Prote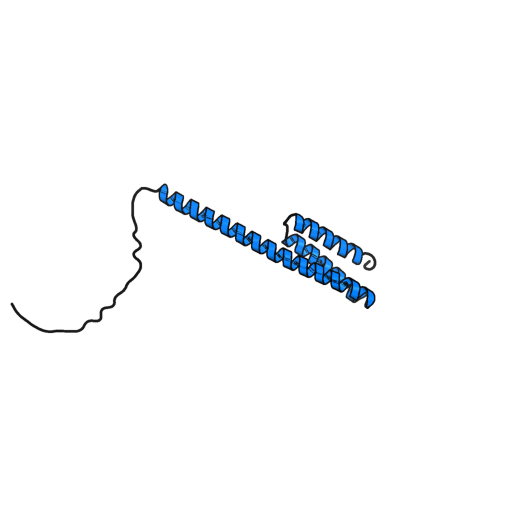in AF-A0A820JK17-F1 (afdb_monomer_lite)

Sequence (127 aa):
MEFEHSSLPYAHQQIRLGDIQASAHKWLIAIDYYTHAIKCFQEIQNTLQNVNLISILKPQIVQCEKAIHLCRLKDRSEQVIKAERLSKLTRAHSTSNIKSSTKTNRILTRHNTIQIENNPTSTGMDS

pLDDT: mean 76.45, std 23.05, range [32.41, 98.19]

Radius of gyration: 32.83 Å; chains: 1; bounding box: 47×47×111 Å

Secondary structure (DSSP, 8-state):
---SSSHHHHHHHHHHHHHHHHHTT-HHHHHHHHHHHHHHHHHHHHHH--HHHHHHHHHHHHHHHHHHHHHHHHHHHHHHHHHHHHHHHHHHHHHHHHHH--S------------------------

Structure (mmCIF, N/CA/C/O backbone):
data_AF-A0A820JK17-F1
#
_entry.id   AF-A0A820JK17-F1
#
loop_
_atom_site.group_PDB
_atom_site.id
_atom_site.type_symbol
_atom_site.label_atom_id
_atom_site.label_alt_id
_atom_site.label_comp_id
_atom_site.label_asym_id
_atom_site.label_entity_id
_atom_site.label_seq_id
_atom_site.pdbx_PDB_ins_code
_atom_site.Cartn_x
_atom_site.Cartn_y
_atom_site.Cartn_z
_atom_site.occupancy
_atom_site.B_iso_or_equiv
_atom_site.auth_seq_id
_atom_site.auth_comp_id
_atom_site.auth_asym_id
_atom_site.auth_atom_id
_atom_site.pdbx_PDB_model_num
ATOM 1 N N . MET A 1 1 ? 1.697 -9.596 27.844 1.00 37.69 1 MET A N 1
ATOM 2 C CA . MET A 1 1 ? 1.342 -9.390 26.426 1.00 37.69 1 MET A CA 1
ATOM 3 C C . MET A 1 1 ? 0.775 -7.982 26.359 1.00 37.69 1 MET A C 1
ATOM 5 O O . MET A 1 1 ? -0.372 -7.787 26.721 1.00 37.69 1 MET A O 1
ATOM 9 N N . GLU A 1 2 ? 1.630 -6.992 26.097 1.00 39.72 2 GLU A N 1
ATOM 10 C CA . GLU A 1 2 ? 1.287 -5.565 26.193 1.00 39.72 2 GLU A CA 1
ATOM 11 C C . GLU A 1 2 ? 0.866 -5.045 24.815 1.00 39.72 2 GLU A C 1
ATOM 13 O O . GLU A 1 2 ? 1.666 -4.529 24.042 1.00 39.72 2 GLU A O 1
ATOM 18 N N . PHE A 1 3 ? -0.401 -5.235 24.484 1.00 53.00 3 PHE A N 1
ATOM 19 C CA . PHE A 1 3 ? -1.087 -4.431 23.481 1.00 53.00 3 PHE A CA 1
ATOM 20 C C . PHE A 1 3 ? -2.004 -3.519 24.280 1.00 53.00 3 PHE A C 1
ATOM 22 O O . PHE A 1 3 ? -2.770 -4.069 25.056 1.00 53.00 3 PHE A O 1
ATOM 29 N N . GLU A 1 4 ? -1.915 -2.188 24.138 1.00 50.66 4 GLU A N 1
ATOM 30 C CA . GLU A 1 4 ? -3.134 -1.349 24.084 1.00 50.66 4 GLU A CA 1
ATOM 31 C C . GLU A 1 4 ? -2.946 0.169 23.941 1.00 50.66 4 GLU A C 1
ATOM 33 O O . GLU A 1 4 ? -3.926 0.844 23.645 1.00 50.66 4 GLU A O 1
ATOM 38 N N . HIS A 1 5 ? -1.752 0.765 24.044 1.00 47.44 5 HIS A N 1
ATOM 39 C CA . HIS A 1 5 ? -1.624 2.239 23.917 1.00 47.44 5 HIS A CA 1
ATOM 40 C C . HIS A 1 5 ? -0.719 2.737 22.770 1.00 47.44 5 HIS A C 1
ATOM 42 O O . HIS A 1 5 ? -0.527 3.942 22.620 1.00 47.44 5 HIS A O 1
ATOM 48 N N . SER A 1 6 ? -0.212 1.848 21.902 1.00 59.62 6 SER A N 1
ATOM 49 C CA . SER A 1 6 ? 0.742 2.196 20.826 1.00 59.62 6 SER A CA 1
ATOM 50 C C . SER A 1 6 ? 0.214 2.045 19.388 1.00 59.62 6 SER A C 1
ATOM 52 O O . SER A 1 6 ? 0.891 2.458 18.445 1.00 59.62 6 SER A O 1
ATOM 54 N N . SER A 1 7 ? -0.992 1.507 19.189 1.00 77.06 7 SER A N 1
ATOM 55 C CA . SER A 1 7 ? -1.463 1.038 17.874 1.00 77.06 7 SER A CA 1
ATOM 56 C C . SER A 1 7 ? -1.772 2.167 16.882 1.00 77.06 7 SER A C 1
ATOM 58 O O . SER A 1 7 ? -1.469 2.049 15.695 1.00 77.06 7 SER A O 1
ATOM 60 N N . LEU A 1 8 ? -2.348 3.284 17.349 1.00 84.25 8 LEU A N 1
ATOM 61 C CA . LEU A 1 8 ? -2.704 4.415 16.480 1.00 84.25 8 LEU A CA 1
ATOM 62 C C . LEU A 1 8 ? -1.469 5.221 16.026 1.00 84.25 8 LEU A C 1
ATOM 64 O O . LEU A 1 8 ? -1.314 5.418 14.818 1.00 84.25 8 LEU A O 1
ATOM 68 N N . PRO A 1 9 ? -0.547 5.632 16.926 1.00 90.19 9 PRO A N 1
ATOM 69 C CA . PRO A 1 9 ? 0.706 6.266 16.510 1.00 90.19 9 PRO A CA 1
ATOM 70 C C . PRO A 1 9 ? 1.541 5.374 15.587 1.00 90.19 9 PRO A C 1
ATOM 72 O O . PRO A 1 9 ? 2.152 5.868 14.636 1.00 90.19 9 PRO A O 1
ATOM 75 N N . TYR A 1 10 ? 1.536 4.060 15.836 1.00 90.81 10 TYR A N 1
ATOM 76 C CA . TYR A 1 10 ? 2.207 3.088 14.982 1.00 90.81 10 TYR A CA 1
ATOM 77 C C . TYR A 1 10 ? 1.588 3.031 13.579 1.00 90.81 10 TYR A C 1
ATOM 79 O O . TYR A 1 10 ? 2.322 3.107 12.596 1.00 90.81 10 TYR A O 1
ATOM 87 N N . ALA A 1 11 ? 0.256 2.999 13.454 1.00 91.94 11 ALA A N 1
ATOM 88 C CA . ALA A 1 11 ? -0.418 3.032 12.153 1.00 91.94 11 ALA A CA 1
ATOM 89 C C . ALA A 1 11 ? -0.038 4.283 11.338 1.00 91.94 11 ALA A C 1
ATOM 91 O O . ALA A 1 11 ? 0.298 4.187 10.157 1.00 91.94 11 ALA A O 1
ATOM 92 N N . HIS A 1 12 ? 0.008 5.460 11.974 1.00 93.12 12 HIS A N 1
ATOM 93 C CA . HIS A 1 12 ? 0.470 6.692 11.319 1.00 93.12 12 HIS A CA 1
ATOM 94 C C . HIS A 1 12 ? 1.948 6.653 10.937 1.00 93.12 12 HIS A C 1
ATOM 96 O O . HIS A 1 12 ? 2.333 7.203 9.905 1.00 93.12 12 HIS A O 1
ATOM 102 N N . GLN A 1 13 ? 2.790 5.998 11.736 1.00 95.12 13 GLN A N 1
ATOM 103 C CA . GLN A 1 13 ? 4.184 5.771 11.369 1.00 95.12 13 GLN A CA 1
ATOM 104 C C . GLN A 1 13 ? 4.301 4.885 10.124 1.00 95.12 13 GLN A C 1
ATOM 106 O O . GLN A 1 13 ? 5.105 5.203 9.249 1.00 95.12 13 GLN A O 1
ATOM 111 N N . GLN A 1 14 ? 3.492 3.827 10.010 1.00 95.81 14 GLN A N 1
ATOM 112 C CA . GLN A 1 14 ? 3.466 2.977 8.817 1.00 95.81 14 GLN A CA 1
ATOM 113 C C . GLN A 1 14 ? 3.086 3.784 7.567 1.00 95.81 14 GLN A C 1
ATOM 115 O O . GLN A 1 14 ? 3.762 3.661 6.552 1.00 95.81 14 GLN A O 1
ATOM 120 N N . ILE A 1 15 ? 2.092 4.678 7.652 1.00 96.88 15 ILE A N 1
ATOM 121 C CA . ILE A 1 15 ? 1.728 5.571 6.534 1.00 96.88 15 ILE A CA 1
ATOM 122 C C . ILE A 1 15 ? 2.927 6.418 6.097 1.00 96.88 15 ILE A C 1
ATOM 124 O O . ILE A 1 15 ? 3.279 6.411 4.921 1.00 96.88 15 ILE A O 1
ATOM 128 N N . ARG A 1 16 ? 3.611 7.078 7.044 1.00 97.50 16 ARG A N 1
ATOM 129 C CA . ARG A 1 16 ? 4.794 7.901 6.733 1.00 97.50 16 ARG A CA 1
ATOM 130 C C . ARG A 1 16 ? 5.903 7.095 6.058 1.00 97.50 16 ARG A C 1
ATOM 132 O O . ARG A 1 16 ? 6.541 7.585 5.131 1.00 97.50 16 ARG A O 1
ATOM 139 N N . LEU A 1 17 ? 6.149 5.867 6.516 1.00 97.25 17 LEU A N 1
ATOM 140 C CA . LEU A 1 17 ? 7.128 4.983 5.883 1.00 97.25 17 LEU A CA 1
ATOM 141 C C . LEU A 1 17 ? 6.689 4.590 4.468 1.00 97.25 17 LEU A C 1
ATOM 143 O O . LEU A 1 17 ? 7.517 4.618 3.558 1.00 97.25 17 LEU A O 1
ATOM 147 N N . GLY A 1 18 ? 5.401 4.303 4.267 1.00 97.44 18 GLY A N 1
ATOM 148 C CA . GLY A 1 18 ? 4.814 4.063 2.950 1.00 97.44 18 GLY A CA 1
ATOM 149 C C . GLY A 1 18 ? 5.055 5.225 1.989 1.00 97.44 18 GLY A C 1
ATOM 150 O O . GLY A 1 18 ? 5.571 5.009 0.892 1.00 97.44 18 GLY A O 1
ATOM 151 N N . ASP A 1 19 ? 4.803 6.457 2.435 1.00 97.94 19 ASP A N 1
ATOM 152 C CA . ASP A 1 19 ? 5.014 7.672 1.637 1.00 97.94 19 ASP A CA 1
ATOM 153 C C . ASP A 1 19 ? 6.489 7.854 1.242 1.00 97.94 19 ASP A C 1
ATOM 155 O O . ASP A 1 19 ? 6.803 8.161 0.088 1.00 97.94 19 ASP A O 1
ATOM 159 N N . ILE A 1 20 ? 7.416 7.594 2.172 1.00 98.19 20 ILE A N 1
ATOM 160 C CA . ILE A 1 20 ? 8.861 7.638 1.905 1.00 98.19 20 ILE A CA 1
ATOM 161 C C . ILE A 1 20 ? 9.240 6.604 0.837 1.00 98.19 20 ILE A C 1
ATOM 163 O O . ILE A 1 20 ? 9.927 6.941 -0.129 1.00 98.19 20 ILE A O 1
ATOM 167 N N . GLN A 1 21 ? 8.780 5.356 0.954 1.00 97.75 21 GLN A N 1
ATOM 168 C CA . GLN A 1 21 ? 9.091 4.325 -0.043 1.00 97.75 21 GLN A CA 1
ATOM 169 C C . GLN A 1 21 ? 8.456 4.621 -1.406 1.00 97.75 21 GLN A C 1
ATOM 171 O O . GLN A 1 21 ? 9.096 4.406 -2.437 1.00 97.75 21 GLN A O 1
ATOM 176 N N . ALA A 1 22 ? 7.238 5.166 -1.424 1.00 96.12 22 ALA A N 1
ATOM 177 C CA . ALA A 1 22 ? 6.572 5.596 -2.646 1.00 96.12 22 ALA A CA 1
ATOM 178 C C . ALA A 1 22 ? 7.363 6.718 -3.339 1.00 96.12 22 ALA A C 1
ATOM 180 O O . ALA A 1 22 ? 7.588 6.659 -4.546 1.00 96.12 22 ALA A O 1
ATOM 181 N N . SER A 1 23 ? 7.877 7.698 -2.589 1.00 96.88 23 SER A N 1
ATOM 182 C CA . SER A 1 23 ? 8.744 8.747 -3.150 1.00 96.88 23 SER A CA 1
ATOM 183 C C . SER A 1 23 ? 10.047 8.181 -3.739 1.00 96.88 23 SER A C 1
ATOM 185 O O . SER A 1 23 ? 10.533 8.642 -4.773 1.00 96.88 23 SER A O 1
ATOM 187 N N . ALA A 1 24 ? 10.559 7.096 -3.152 1.00 96.69 24 ALA A N 1
ATOM 188 C CA . ALA A 1 24 ? 11.713 6.351 -3.642 1.00 96.69 24 ALA A CA 1
ATOM 189 C C . ALA A 1 24 ? 11.388 5.365 -4.786 1.00 96.69 24 ALA A C 1
ATOM 191 O O . ALA A 1 24 ? 12.253 4.569 -5.150 1.00 96.69 24 ALA A O 1
ATOM 192 N N . HIS A 1 25 ? 10.171 5.393 -5.347 1.00 95.12 25 HIS A N 1
ATOM 193 C CA . HIS A 1 25 ? 9.699 4.494 -6.415 1.00 95.12 25 HIS A CA 1
ATOM 194 C C . HIS A 1 25 ? 9.726 3.000 -6.035 1.00 95.12 25 HIS A C 1
ATOM 196 O O . HIS A 1 25 ? 9.720 2.111 -6.885 1.00 95.12 25 HIS A O 1
ATOM 202 N N . LYS A 1 26 ? 9.734 2.697 -4.734 1.00 96.25 26 LYS A N 1
ATOM 203 C CA . LYS A 1 26 ? 9.698 1.334 -4.193 1.00 96.25 26 LYS A CA 1
ATOM 204 C C . LYS A 1 26 ? 8.249 0.930 -3.930 1.00 96.25 26 LYS A C 1
ATOM 206 O O . LYS A 1 26 ? 7.834 0.754 -2.786 1.00 96.25 26 LYS A O 1
ATOM 211 N N . TRP A 1 27 ? 7.470 0.803 -5.005 1.00 96.62 27 TRP A N 1
ATOM 212 C CA . TRP A 1 27 ? 6.009 0.661 -4.953 1.00 96.62 27 TRP A CA 1
ATOM 213 C C . TRP A 1 27 ? 5.527 -0.540 -4.138 1.00 96.62 27 TRP A C 1
ATOM 215 O O . TRP A 1 27 ? 4.601 -0.397 -3.346 1.00 96.62 27 TRP A O 1
ATOM 225 N N . LEU A 1 28 ? 6.160 -1.707 -4.294 1.00 95.62 28 LEU A N 1
ATOM 226 C CA . LEU A 1 28 ? 5.780 -2.915 -3.551 1.00 95.62 28 LEU A CA 1
ATOM 227 C C . LEU A 1 28 ? 6.007 -2.752 -2.043 1.00 95.62 28 LEU A C 1
ATOM 229 O O . LEU A 1 28 ? 5.126 -3.069 -1.254 1.00 95.62 28 LEU A O 1
ATOM 233 N N . ILE A 1 29 ? 7.134 -2.157 -1.651 1.00 97.12 29 ILE A N 1
ATOM 234 C CA . ILE A 1 29 ? 7.447 -1.905 -0.239 1.00 97.12 29 ILE A CA 1
ATOM 235 C C . ILE A 1 29 ? 6.468 -0.873 0.345 1.00 97.12 29 ILE A C 1
ATOM 237 O O . ILE A 1 29 ? 5.991 -1.028 1.465 1.00 97.12 29 ILE A O 1
ATOM 241 N N . ALA A 1 30 ? 6.121 0.168 -0.420 1.00 97.25 30 ALA A N 1
ATOM 242 C CA . ALA A 1 30 ? 5.110 1.139 -0.004 1.00 97.25 30 ALA A CA 1
ATOM 243 C C . ALA A 1 30 ? 3.738 0.479 0.240 1.00 97.25 30 ALA A C 1
ATOM 245 O O . ALA A 1 30 ? 3.069 0.794 1.224 1.00 97.25 30 ALA A O 1
ATOM 246 N N . ILE A 1 31 ? 3.339 -0.475 -0.612 1.00 97.81 31 ILE A N 1
ATOM 247 C CA . ILE A 1 31 ? 2.092 -1.240 -0.449 1.00 97.81 31 ILE A CA 1
ATOM 248 C C . ILE A 1 31 ? 2.088 -2.027 0.864 1.00 97.81 31 ILE A C 1
ATOM 250 O O . ILE A 1 31 ? 1.061 -2.030 1.548 1.00 97.81 31 ILE A O 1
ATOM 254 N N . ASP A 1 32 ? 3.202 -2.658 1.239 1.00 97.69 32 ASP A N 1
ATOM 255 C CA . ASP A 1 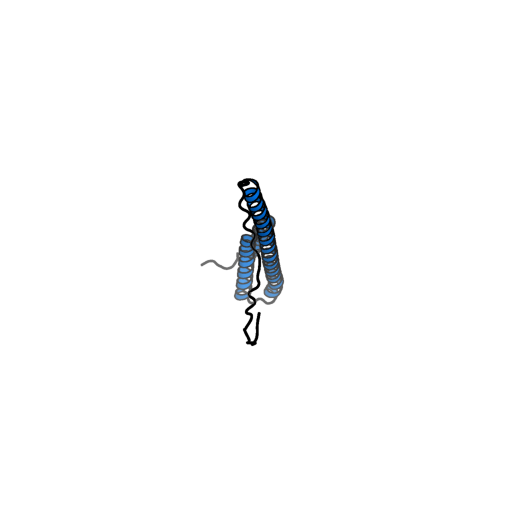32 ? 3.299 -3.410 2.496 1.00 97.69 32 ASP A CA 1
ATOM 256 C C . ASP A 1 32 ? 3.066 -2.497 3.707 1.00 97.69 32 ASP A C 1
ATOM 258 O O . ASP A 1 32 ? 2.261 -2.815 4.587 1.00 97.69 32 ASP A O 1
ATOM 262 N N . TYR A 1 33 ? 3.683 -1.312 3.703 1.00 97.94 33 TYR A N 1
ATOM 263 C CA . TYR A 1 33 ? 3.495 -0.303 4.747 1.00 97.94 33 TYR A CA 1
ATOM 264 C C . TYR A 1 33 ? 2.039 0.174 4.858 1.00 97.94 33 TYR A C 1
ATOM 266 O O . TYR A 1 33 ? 1.471 0.178 5.953 1.00 97.94 33 TYR A O 1
ATOM 274 N N . TYR A 1 34 ? 1.390 0.519 3.743 1.00 97.62 34 TYR A N 1
ATOM 275 C CA . TYR A 1 34 ? -0.023 0.920 3.767 1.00 97.62 34 TYR A CA 1
ATOM 276 C C . TYR A 1 34 ? -0.949 -0.229 4.190 1.00 97.62 34 TYR A C 1
ATOM 278 O O . TYR A 1 34 ? -1.935 -0.005 4.891 1.00 97.62 34 TYR A O 1
ATOM 286 N N . THR A 1 35 ? -0.623 -1.468 3.817 1.00 97.19 35 THR A N 1
ATOM 287 C CA . THR A 1 35 ? -1.386 -2.656 4.225 1.00 97.19 35 THR A CA 1
ATOM 288 C C . THR A 1 35 ? -1.286 -2.879 5.734 1.00 97.19 35 THR A C 1
ATOM 290 O O . THR A 1 35 ? -2.293 -3.183 6.376 1.00 97.19 35 THR A O 1
ATOM 293 N N . HIS A 1 36 ? -0.105 -2.686 6.328 1.00 95.38 36 HIS A N 1
ATOM 294 C CA . HIS A 1 36 ? 0.054 -2.723 7.783 1.00 95.38 36 HIS A CA 1
ATOM 295 C C . HIS A 1 36 ? -0.728 -1.612 8.485 1.00 95.38 36 HIS A C 1
ATOM 297 O O . HIS A 1 36 ? -1.411 -1.899 9.465 1.00 95.38 36 HIS A O 1
ATOM 303 N N . ALA A 1 37 ? -0.712 -0.382 7.963 1.00 95.25 37 ALA A N 1
ATOM 304 C CA . ALA A 1 37 ? -1.514 0.706 8.525 1.00 95.25 37 ALA A CA 1
ATOM 305 C C . ALA A 1 37 ? -3.016 0.359 8.563 1.00 95.25 37 ALA A C 1
ATOM 307 O O . ALA A 1 37 ? -3.665 0.554 9.591 1.00 95.25 37 ALA A O 1
ATOM 308 N N . ILE A 1 38 ? -3.555 -0.220 7.479 1.00 95.19 38 ILE A N 1
ATOM 309 C CA . ILE A 1 38 ? -4.957 -0.668 7.413 1.00 95.19 38 ILE A CA 1
ATOM 310 C C . ILE A 1 38 ? -5.254 -1.723 8.482 1.00 95.19 38 ILE A C 1
ATOM 312 O O . ILE A 1 38 ? -6.252 -1.587 9.188 1.00 95.19 38 ILE A O 1
ATOM 316 N N . LYS A 1 39 ? -4.394 -2.740 8.636 1.00 93.38 39 LYS A N 1
ATOM 317 C CA . LYS A 1 39 ? -4.571 -3.783 9.663 1.00 93.38 39 LYS A CA 1
ATOM 318 C C . LYS A 1 39 ? -4.628 -3.181 11.064 1.00 93.38 39 LYS A C 1
ATOM 320 O O . LYS A 1 39 ? -5.550 -3.485 11.811 1.00 93.38 39 LYS A O 1
ATOM 325 N N . CYS A 1 40 ? -3.721 -2.257 11.383 1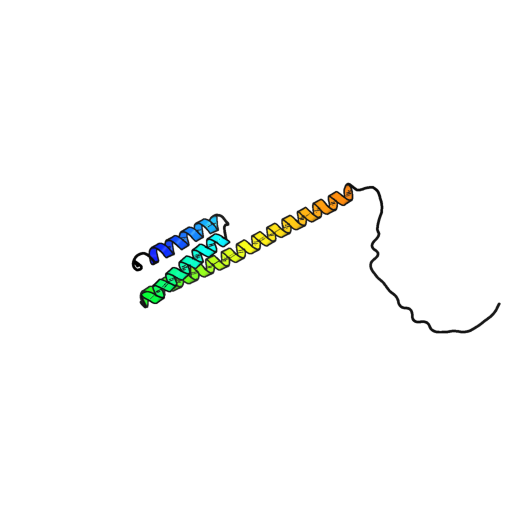.00 91.12 40 CYS A N 1
ATOM 326 C CA . CYS A 1 40 ? -3.734 -1.574 12.675 1.00 91.12 40 CYS A CA 1
ATOM 327 C C . CYS A 1 40 ? -5.026 -0.774 12.888 1.00 91.12 40 CYS A C 1
ATOM 329 O O . CYS A 1 40 ? -5.610 -0.828 13.966 1.00 91.12 40 CYS A O 1
ATOM 331 N N . PHE A 1 41 ? -5.523 -0.058 11.873 1.00 91.50 41 PHE A N 1
ATOM 332 C CA . PHE A 1 41 ? -6.800 0.650 11.997 1.00 91.50 41 PHE A CA 1
ATOM 333 C C . PHE A 1 41 ? -7.985 -0.298 12.197 1.00 91.50 41 PHE A C 1
ATOM 335 O O . PHE A 1 41 ? -8.867 0.007 12.997 1.00 91.50 41 PHE A O 1
ATOM 342 N N . GLN A 1 42 ? -8.004 -1.440 11.511 1.00 90.12 42 GLN A N 1
ATOM 343 C CA . GLN A 1 42 ? -9.040 -2.462 11.676 1.00 90.12 42 GLN A CA 1
ATOM 344 C C . GLN A 1 42 ? -8.997 -3.093 13.073 1.00 90.12 42 GLN A C 1
ATOM 346 O O . GLN A 1 42 ? -10.041 -3.260 13.698 1.00 90.12 42 GLN A O 1
ATOM 351 N N . GLU A 1 43 ? -7.806 -3.378 13.602 1.00 88.56 43 GLU A N 1
ATOM 352 C CA . GLU A 1 43 ? -7.628 -3.850 14.980 1.00 88.56 43 GLU A CA 1
ATOM 353 C C . GLU A 1 43 ? -8.172 -2.833 15.989 1.00 88.56 43 GLU A C 1
ATOM 355 O O . GLU A 1 43 ? -8.982 -3.188 16.840 1.00 88.56 43 GLU A O 1
ATOM 360 N N . ILE A 1 44 ? -7.829 -1.549 15.837 1.00 86.12 44 ILE A N 1
ATOM 361 C CA . ILE A 1 44 ? -8.336 -0.476 16.707 1.00 86.12 44 ILE A CA 1
ATOM 362 C C . ILE A 1 44 ? -9.870 -0.383 16.641 1.00 86.12 44 ILE A C 1
ATOM 364 O O . ILE A 1 44 ? -10.521 -0.211 17.675 1.00 86.12 44 ILE A O 1
ATOM 368 N N . GLN A 1 45 ? -10.460 -0.503 15.445 1.00 85.69 45 GLN A N 1
ATOM 369 C CA . GLN A 1 45 ? -11.918 -0.514 15.270 1.00 85.69 45 GLN A CA 1
ATOM 370 C C . GLN A 1 45 ? -12.574 -1.690 16.005 1.00 85.69 45 GLN A C 1
ATOM 372 O O . GLN A 1 45 ? -13.606 -1.496 16.650 1.00 85.69 45 GLN A O 1
ATOM 377 N N . ASN A 1 46 ? -11.969 -2.878 15.932 1.00 83.38 46 ASN A N 1
ATOM 378 C CA . ASN A 1 46 ? -12.480 -4.087 16.574 1.00 83.38 46 ASN A CA 1
ATOM 379 C C . ASN A 1 46 ? -12.383 -4.020 18.104 1.00 83.38 46 ASN A C 1
ATOM 381 O O . ASN A 1 46 ? -13.314 -4.451 18.782 1.00 83.38 46 ASN A O 1
ATOM 385 N N . THR A 1 47 ? -11.295 -3.460 18.642 1.00 82.38 47 THR A N 1
ATOM 386 C CA . THR A 1 47 ? -11.071 -3.380 20.093 1.00 82.38 47 THR A CA 1
ATOM 387 C C . THR A 1 47 ? -11.953 -2.332 20.760 1.00 82.38 47 THR A C 1
ATOM 389 O O . THR A 1 47 ? -12.543 -2.596 21.802 1.00 82.38 47 THR A O 1
ATOM 392 N N . LEU A 1 48 ? -12.051 -1.128 20.188 1.00 75.12 48 LEU A N 1
ATOM 393 C CA . LEU A 1 48 ? -12.641 -0.002 20.916 1.00 75.12 48 LEU A CA 1
A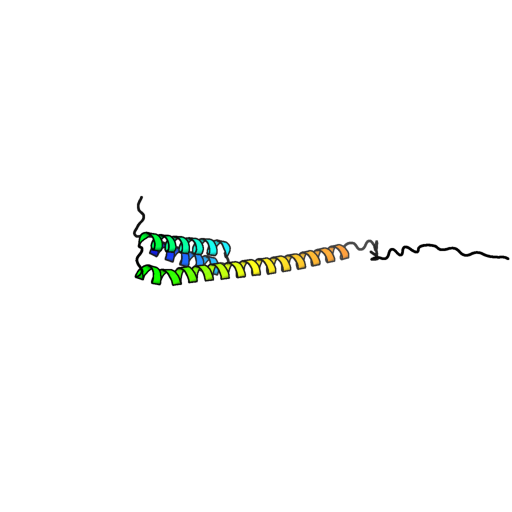TOM 394 C C . LEU A 1 48 ? -14.155 0.136 20.735 1.00 75.12 48 LEU A C 1
ATOM 396 O O . LEU A 1 48 ? -14.762 0.845 21.532 1.00 75.12 48 LEU A O 1
ATOM 400 N N . GLN A 1 49 ? -14.759 -0.473 19.698 1.00 69.25 49 GLN A N 1
ATOM 401 C CA . GLN A 1 49 ? -16.193 -0.377 19.334 1.00 69.25 49 GLN A CA 1
ATOM 402 C C . GLN A 1 49 ? -16.807 1.037 19.473 1.00 69.25 49 GLN A C 1
ATOM 404 O O . GLN A 1 49 ? -18.018 1.218 19.597 1.00 69.25 49 GLN A O 1
ATOM 409 N N . ASN A 1 50 ? -15.968 2.073 19.436 1.00 77.19 50 ASN A N 1
ATOM 410 C CA . ASN A 1 50 ? -16.351 3.443 19.710 1.00 77.19 50 ASN A CA 1
ATOM 411 C C . ASN A 1 50 ? -16.722 4.104 18.386 1.00 77.19 50 ASN A C 1
ATOM 413 O O . ASN A 1 50 ? -15.865 4.342 17.531 1.00 77.19 50 ASN A O 1
ATOM 417 N N . VAL A 1 51 ? -18.007 4.413 18.224 1.00 74.12 51 VAL A N 1
ATOM 418 C CA . VAL A 1 51 ? -18.584 4.946 16.981 1.00 74.12 51 VAL A CA 1
ATOM 419 C C . VAL A 1 51 ? -17.880 6.230 16.516 1.00 74.12 51 VAL A C 1
ATOM 421 O O . VAL A 1 51 ? -17.662 6.405 15.315 1.00 74.12 51 VAL A O 1
ATOM 424 N N . ASN A 1 52 ? -17.444 7.082 17.450 1.00 77.56 52 ASN A N 1
ATOM 425 C CA . ASN A 1 52 ? -16.731 8.324 17.133 1.00 77.56 52 ASN A CA 1
ATOM 426 C C . ASN A 1 52 ? -15.307 8.068 16.630 1.00 77.56 52 ASN A C 1
ATOM 428 O O . ASN A 1 52 ? -14.817 8.787 15.767 1.00 77.56 52 ASN A O 1
ATOM 432 N N . LEU A 1 53 ? -14.632 7.034 17.130 1.00 77.38 53 LEU A N 1
ATOM 433 C CA . LEU A 1 53 ? -13.302 6.684 16.639 1.00 77.38 53 LEU A CA 1
ATOM 434 C C . LEU A 1 53 ? -13.386 5.984 15.276 1.00 77.38 53 LEU A C 1
ATOM 436 O O . LEU A 1 53 ? -12.595 6.260 14.378 1.00 77.38 53 LEU A O 1
ATOM 440 N N . ILE A 1 54 ? -14.393 5.130 15.083 1.00 79.69 54 ILE A N 1
ATOM 441 C CA . ILE A 1 54 ? -14.640 4.443 13.809 1.00 79.69 54 ILE A CA 1
ATOM 442 C C . ILE A 1 54 ? -14.848 5.453 12.670 1.00 79.69 54 ILE A C 1
ATOM 444 O O . ILE A 1 54 ? -14.317 5.250 11.573 1.00 79.69 54 ILE A O 1
ATOM 448 N N . SER A 1 55 ? -15.579 6.546 12.911 1.00 84.88 55 SER A N 1
ATOM 449 C CA . SER A 1 55 ? -15.804 7.588 11.900 1.00 84.88 55 SER A CA 1
ATOM 450 C C . SER A 1 55 ? -14.519 8.336 11.518 1.00 84.88 55 SER A C 1
ATOM 452 O O . SER A 1 55 ? -14.357 8.683 10.350 1.00 84.88 55 SER A O 1
ATOM 454 N N . ILE A 1 56 ? -13.574 8.502 12.450 1.00 86.62 56 ILE A N 1
ATOM 455 C CA . ILE A 1 56 ? -12.256 9.117 12.207 1.00 86.62 56 ILE A CA 1
ATOM 456 C C . ILE A 1 56 ? -11.311 8.165 11.453 1.00 86.62 56 ILE A C 1
ATOM 458 O O . ILE A 1 56 ? -10.505 8.606 10.629 1.00 86.62 56 ILE A O 1
ATOM 462 N N . LEU A 1 57 ? -11.396 6.857 11.714 1.00 88.38 57 LEU A N 1
ATOM 463 C CA . LEU A 1 57 ? -10.511 5.851 11.116 1.00 88.38 57 LEU A CA 1
ATOM 464 C C . LEU A 1 57 ? -10.910 5.465 9.686 1.00 88.38 57 LEU A C 1
ATOM 466 O O . LEU A 1 57 ? -10.039 5.215 8.854 1.00 88.38 57 LEU A O 1
ATOM 470 N N . LYS A 1 58 ? -12.211 5.452 9.366 1.00 90.25 58 LYS A N 1
ATOM 471 C CA . LYS A 1 58 ? -12.709 5.092 8.024 1.00 90.25 58 LYS A CA 1
ATOM 472 C C . LYS A 1 58 ? -12.052 5.902 6.890 1.00 90.25 58 LYS A C 1
ATOM 474 O O . LYS A 1 58 ? -11.561 5.280 5.948 1.00 90.25 58 LYS A O 1
ATOM 479 N N . PRO A 1 59 ? -11.971 7.246 6.954 1.00 93.62 59 PRO A N 1
ATOM 480 C CA . PRO A 1 59 ? -11.278 8.031 5.934 1.00 93.62 59 PRO A CA 1
ATOM 481 C C . PRO A 1 59 ? -9.802 7.653 5.765 1.00 93.62 59 PRO A C 1
ATOM 483 O O . PRO A 1 59 ? -9.300 7.668 4.645 1.00 93.62 59 PRO A O 1
ATOM 486 N N . GLN A 1 60 ? -9.115 7.287 6.851 1.00 93.44 60 GLN A N 1
ATOM 487 C CA . GLN A 1 60 ? -7.692 6.930 6.819 1.00 93.44 60 GLN A CA 1
ATOM 488 C C . GLN A 1 60 ? -7.465 5.582 6.127 1.00 93.44 60 GLN A C 1
ATOM 490 O O . GLN A 1 60 ? -6.549 5.454 5.316 1.00 93.44 60 GLN A O 1
ATOM 495 N N . ILE A 1 61 ? -8.343 4.605 6.373 1.00 94.12 61 ILE A N 1
ATOM 496 C CA . ILE A 1 61 ? -8.337 3.320 5.659 1.00 94.12 61 ILE A CA 1
ATOM 497 C C . ILE A 1 61 ? -8.533 3.556 4.158 1.00 94.12 61 ILE A C 1
ATOM 499 O O . ILE A 1 61 ? -7.722 3.098 3.355 1.00 94.12 61 ILE A O 1
ATOM 503 N N . VAL A 1 62 ? -9.535 4.356 3.779 1.00 96.38 62 VAL A N 1
ATOM 504 C CA . VAL A 1 62 ? -9.811 4.680 2.368 1.00 96.38 62 VAL A CA 1
ATOM 505 C C . VAL A 1 62 ? -8.625 5.388 1.703 1.00 96.38 62 VAL A C 1
ATOM 507 O O . VAL A 1 62 ? -8.331 5.152 0.531 1.00 96.38 62 VAL A O 1
ATOM 510 N N . GLN A 1 63 ? -7.918 6.262 2.423 1.00 96.31 63 GLN A N 1
ATOM 511 C CA . GLN A 1 63 ? -6.701 6.894 1.905 1.00 96.31 63 GLN A CA 1
ATOM 512 C C . GLN A 1 63 ? -5.589 5.870 1.650 1.00 96.31 63 GLN A C 1
ATOM 514 O O . GLN A 1 63 ? -4.977 5.903 0.582 1.00 96.31 63 GLN A O 1
ATOM 519 N N . CYS A 1 64 ? -5.371 4.928 2.570 1.00 96.19 64 CYS A N 1
ATOM 520 C CA . CYS A 1 64 ? -4.390 3.857 2.390 1.00 96.19 64 CYS A CA 1
ATOM 521 C C . CYS A 1 64 ? -4.747 2.957 1.195 1.00 96.19 64 CYS A C 1
ATOM 523 O O . CYS A 1 64 ? -3.881 2.635 0.384 1.00 96.19 64 CYS A O 1
ATOM 525 N N . GLU A 1 65 ? -6.023 2.604 1.020 1.00 97.88 65 GLU A N 1
ATOM 526 C CA . GLU A 1 65 ? -6.494 1.820 -0.132 1.00 97.88 65 GLU A CA 1
ATOM 527 C C . GLU A 1 65 ? -6.237 2.539 -1.462 1.00 97.88 65 GLU A C 1
ATOM 529 O O . GLU A 1 65 ? -5.740 1.938 -2.421 1.00 97.88 65 GLU A O 1
ATOM 534 N N . LYS A 1 66 ? -6.512 3.849 -1.517 1.00 98.06 66 LYS A N 1
ATOM 535 C CA . LYS A 1 66 ? -6.198 4.686 -2.685 1.00 98.06 66 LYS A CA 1
ATOM 536 C C . LYS A 1 66 ? -4.695 4.726 -2.961 1.00 98.06 66 LYS A C 1
ATOM 538 O O . LYS A 1 66 ? -4.293 4.606 -4.120 1.00 98.06 66 LYS A O 1
ATOM 543 N N . ALA A 1 67 ? -3.869 4.852 -1.923 1.00 97.38 67 ALA A N 1
ATOM 544 C CA . ALA A 1 67 ? -2.415 4.851 -2.056 1.00 97.38 67 ALA A CA 1
ATOM 545 C C . ALA A 1 67 ? -1.892 3.508 -2.596 1.00 97.38 67 ALA A C 1
ATOM 547 O O . ALA A 1 67 ? -1.089 3.490 -3.531 1.00 97.38 67 ALA A O 1
ATOM 548 N N . ILE A 1 68 ? -2.414 2.382 -2.096 1.00 98.12 68 ILE A N 1
ATOM 549 C CA . ILE A 1 68 ? -2.104 1.036 -2.604 1.00 98.12 68 ILE A CA 1
ATOM 550 C C . ILE A 1 68 ? -2.483 0.915 -4.083 1.00 98.12 68 ILE A C 1
ATOM 552 O O . ILE A 1 68 ? -1.688 0.426 -4.890 1.00 98.12 68 ILE A O 1
ATOM 556 N N . HIS A 1 69 ? -3.681 1.367 -4.459 1.00 97.88 69 HIS A N 1
ATOM 557 C CA . HIS A 1 69 ? -4.127 1.330 -5.850 1.00 97.88 69 HIS A CA 1
ATOM 558 C C . HIS A 1 69 ? -3.192 2.133 -6.766 1.00 97.88 69 HIS A C 1
ATOM 560 O O . HIS A 1 69 ? -2.752 1.624 -7.799 1.00 97.88 69 HIS A O 1
ATOM 566 N N . LEU A 1 70 ? -2.819 3.349 -6.358 1.00 97.19 70 LEU A N 1
ATOM 567 C CA . LEU A 1 70 ? -1.891 4.192 -7.108 1.00 97.19 70 LEU A CA 1
ATOM 568 C C . LEU A 1 70 ? -0.507 3.541 -7.254 1.00 97.19 70 LEU A C 1
ATOM 570 O O . LEU A 1 70 ? 0.056 3.552 -8.350 1.00 97.19 70 LEU A O 1
ATOM 574 N N . CYS A 1 71 ? 0.020 2.939 -6.185 1.00 96.12 71 CYS A N 1
ATOM 575 C CA . CYS A 1 71 ? 1.297 2.224 -6.224 1.00 96.12 71 CYS A CA 1
ATOM 576 C C . CYS A 1 71 ? 1.262 1.068 -7.233 1.00 96.12 71 CYS A C 1
ATOM 578 O O . CYS A 1 71 ? 2.186 0.926 -8.029 1.00 96.12 71 CYS A O 1
ATOM 580 N N . ARG A 1 72 ? 0.171 0.291 -7.274 1.00 97.00 72 ARG A N 1
ATOM 581 C CA . ARG A 1 72 ? -0.003 -0.805 -8.247 1.00 97.00 72 ARG A CA 1
ATOM 582 C C . ARG A 1 72 ? -0.038 -0.312 -9.693 1.00 97.00 72 ARG A C 1
ATOM 584 O O . ARG A 1 72 ? 0.525 -0.961 -10.573 1.00 97.00 72 ARG A O 1
ATOM 591 N N . LEU A 1 73 ? -0.697 0.819 -9.953 1.00 96.56 73 LEU A N 1
ATOM 592 C CA . LEU A 1 73 ? -0.733 1.415 -11.291 1.00 96.56 73 LEU A CA 1
ATOM 593 C C . LEU A 1 73 ? 0.656 1.888 -11.732 1.00 96.56 73 LEU A C 1
ATOM 595 O O . LEU A 1 73 ? 1.068 1.612 -12.860 1.00 96.56 73 LEU A O 1
ATOM 599 N N . LYS A 1 74 ? 1.388 2.559 -10.836 1.00 95.25 74 LYS A N 1
ATOM 600 C CA . LYS A 1 74 ? 2.749 3.040 -11.102 1.00 95.25 74 LYS A CA 1
ATOM 601 C C . LYS A 1 74 ? 3.717 1.888 -11.355 1.00 95.25 74 LYS A C 1
ATOM 603 O O . LYS A 1 74 ? 4.386 1.895 -12.386 1.00 95.25 74 LYS A O 1
ATOM 608 N N . ASP A 1 75 ? 3.701 0.865 -10.505 1.00 94.19 75 ASP A N 1
ATOM 609 C CA . ASP A 1 75 ? 4.521 -0.337 -10.677 1.00 94.19 75 ASP A CA 1
ATOM 610 C C . ASP A 1 75 ? 4.278 -1.009 -12.036 1.00 94.19 75 ASP A C 1
ATOM 612 O O . ASP A 1 75 ? 5.209 -1.220 -12.814 1.00 94.19 75 ASP A O 1
ATOM 616 N N . ARG A 1 76 ? 3.006 -1.233 -12.392 1.00 93.75 76 ARG A N 1
ATOM 617 C CA . ARG A 1 76 ? 2.641 -1.803 -13.696 1.00 93.75 76 ARG A CA 1
ATOM 618 C C . ARG A 1 76 ? 3.143 -0.944 -14.856 1.00 93.75 76 ARG A C 1
ATOM 620 O O . ARG A 1 76 ? 3.680 -1.483 -15.822 1.00 93.75 76 ARG A O 1
ATOM 627 N N . SER A 1 77 ? 2.971 0.376 -14.777 1.00 93.44 77 SER A N 1
ATOM 628 C CA . SER A 1 77 ? 3.422 1.287 -15.834 1.00 93.44 77 SER A CA 1
ATOM 629 C C . SER A 1 77 ? 4.939 1.228 -16.038 1.00 93.44 77 SER A C 1
ATOM 631 O O . SER A 1 77 ? 5.406 1.164 -17.175 1.00 93.44 77 SER A O 1
ATOM 633 N N . GLU A 1 78 ? 5.717 1.145 -14.955 1.00 91.88 78 GLU A N 1
ATOM 634 C CA . GLU A 1 78 ? 7.169 1.006 -15.039 1.00 91.88 78 GLU A CA 1
ATOM 635 C C . GLU A 1 78 ? 7.590 -0.328 -15.646 1.00 91.88 78 GLU A C 1
ATOM 637 O O . GLU A 1 78 ? 8.518 -0.362 -16.456 1.00 91.88 78 GLU A O 1
ATOM 642 N N . GLN A 1 79 ? 6.916 -1.421 -15.282 1.00 90.62 79 GLN A N 1
ATOM 643 C CA . GLN A 1 79 ? 7.187 -2.734 -15.862 1.00 90.62 79 GLN A CA 1
ATOM 644 C C . GLN A 1 79 ? 6.935 -2.741 -17.375 1.00 90.62 79 GLN A C 1
ATOM 646 O O . GLN A 1 79 ? 7.776 -3.233 -18.128 1.00 90.62 79 GLN A O 1
ATOM 651 N N . VAL A 1 80 ? 5.835 -2.133 -17.834 1.00 92.94 80 VAL A N 1
ATOM 652 C CA . VAL A 1 80 ? 5.520 -2.006 -19.268 1.00 92.94 80 VAL A CA 1
ATOM 653 C C . VAL A 1 80 ? 6.599 -1.202 -19.996 1.00 92.94 80 VAL A C 1
ATOM 655 O O . VAL A 1 80 ? 7.117 -1.657 -21.015 1.00 92.94 80 VAL A O 1
ATOM 658 N N . ILE A 1 81 ? 7.004 -0.050 -19.453 1.00 91.56 81 ILE A N 1
ATOM 659 C CA . ILE A 1 81 ? 8.052 0.791 -20.054 1.00 91.56 81 ILE A CA 1
ATOM 660 C C . ILE A 1 81 ? 9.390 0.038 -20.118 1.00 91.56 81 ILE A C 1
ATOM 662 O O . ILE A 1 81 ? 10.089 0.091 -21.133 1.00 91.56 81 ILE A O 1
ATOM 666 N N . LYS A 1 82 ? 9.764 -0.679 -19.050 1.00 91.50 82 LYS A N 1
ATOM 667 C CA . LYS A 1 82 ? 10.989 -1.494 -19.009 1.00 91.50 82 LYS A CA 1
ATOM 668 C C . LYS A 1 82 ? 10.944 -2.616 -20.052 1.00 91.50 82 LYS A C 1
ATOM 670 O O . LYS A 1 82 ? 11.916 -2.78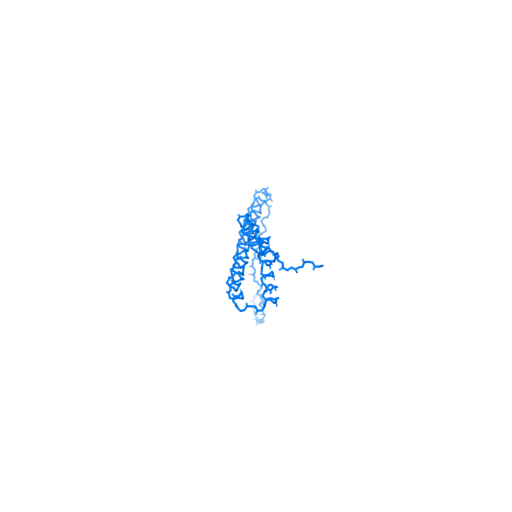8 -20.786 1.00 91.50 82 LYS A O 1
ATOM 675 N N . ALA A 1 83 ? 9.820 -3.323 -20.169 1.00 89.94 83 ALA A N 1
ATOM 676 C CA . ALA A 1 83 ? 9.632 -4.382 -21.159 1.00 89.94 83 ALA A CA 1
ATOM 677 C C . ALA A 1 83 ? 9.699 -3.851 -22.601 1.00 89.94 83 ALA A C 1
ATOM 679 O O . ALA A 1 83 ? 10.343 -4.458 -23.458 1.00 89.94 83 ALA A O 1
ATO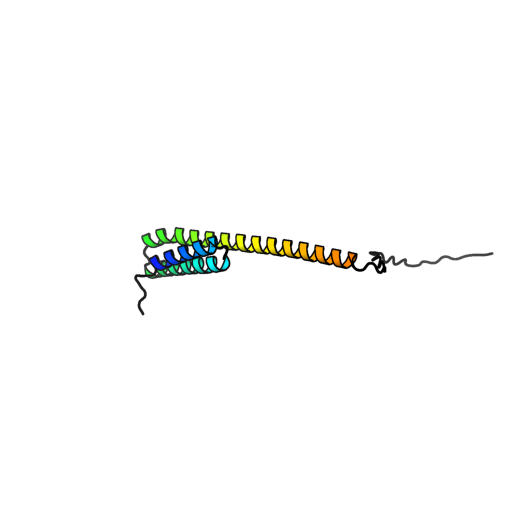M 680 N N . GLU A 1 84 ? 9.101 -2.688 -22.874 1.00 91.81 84 GLU A N 1
ATOM 681 C CA . GLU A 1 84 ? 9.155 -2.056 -24.195 1.00 91.81 84 GLU A CA 1
ATOM 682 C C . GLU A 1 84 ? 10.588 -1.651 -24.570 1.00 91.81 84 GLU A C 1
ATOM 684 O O . GLU A 1 84 ? 11.042 -1.911 -25.688 1.00 91.81 84 GLU A O 1
ATOM 689 N N . ARG A 1 85 ? 11.329 -1.055 -23.626 1.00 90.56 85 ARG A N 1
ATOM 690 C CA . ARG A 1 85 ? 12.748 -0.712 -23.814 1.00 90.56 85 ARG A CA 1
ATOM 691 C C . ARG A 1 85 ? 13.587 -1.952 -24.111 1.00 90.56 85 ARG A C 1
ATOM 693 O O . ARG A 1 85 ? 14.386 -1.924 -25.045 1.00 90.56 85 ARG A O 1
ATOM 700 N N . LEU A 1 86 ? 13.372 -3.036 -23.365 1.00 90.69 86 LEU A N 1
ATOM 701 C CA . LEU A 1 86 ? 14.077 -4.297 -23.579 1.00 90.69 86 LEU A CA 1
ATOM 702 C C . LEU A 1 86 ? 13.761 -4.888 -24.960 1.00 90.69 86 LEU A C 1
ATOM 704 O O . LEU A 1 86 ? 14.678 -5.233 -25.695 1.00 90.69 86 LEU A O 1
ATOM 708 N N . SER A 1 87 ? 12.489 -4.912 -25.363 1.00 88.81 87 SER A N 1
ATOM 709 C CA . SER A 1 87 ? 12.065 -5.395 -26.685 1.00 88.81 87 SER A CA 1
ATOM 710 C C . SER A 1 87 ? 12.701 -4.601 -27.836 1.00 88.81 87 SER A C 1
ATOM 712 O O . SER A 1 87 ? 13.214 -5.186 -28.796 1.00 88.81 87 SER A O 1
ATOM 714 N N . LYS A 1 88 ? 12.742 -3.264 -27.728 1.00 89.31 88 LYS A N 1
ATOM 715 C CA . LYS A 1 88 ? 13.419 -2.396 -28.710 1.00 89.31 88 LYS A CA 1
ATOM 716 C C . LYS A 1 88 ? 14.918 -2.689 -28.786 1.00 89.31 88 LYS A C 1
ATOM 718 O O . LYS A 1 88 ? 15.456 -2.774 -29.890 1.00 89.31 88 LYS A O 1
ATOM 723 N N . LEU A 1 89 ? 15.571 -2.889 -27.641 1.00 86.25 89 LEU A N 1
ATOM 724 C CA . LEU A 1 89 ? 16.989 -3.236 -27.572 1.00 86.25 89 LEU A CA 1
ATOM 725 C C . LEU A 1 89 ? 17.268 -4.605 -28.216 1.00 86.25 89 LEU A C 1
ATOM 727 O O . LEU A 1 89 ? 18.142 -4.716 -29.074 1.00 86.25 89 LEU A O 1
ATOM 731 N N . THR A 1 90 ? 16.480 -5.631 -27.885 1.00 85.00 90 THR A N 1
ATOM 732 C CA . THR A 1 90 ? 16.587 -6.968 -28.491 1.00 85.00 90 THR A CA 1
ATOM 733 C C . THR A 1 90 ? 16.387 -6.920 -30.005 1.00 85.00 90 THR A C 1
ATOM 735 O O . THR A 1 90 ? 17.143 -7.551 -30.750 1.00 85.00 90 THR A O 1
ATOM 738 N N . ARG A 1 91 ? 15.413 -6.138 -30.490 1.00 81.44 91 ARG A N 1
ATOM 739 C CA . ARG A 1 91 ? 15.196 -5.933 -31.930 1.00 81.44 91 ARG A CA 1
ATOM 740 C C . ARG A 1 91 ? 16.413 -5.280 -32.587 1.00 81.44 91 ARG A C 1
ATOM 742 O O . ARG A 1 91 ? 16.848 -5.755 -33.633 1.00 81.44 91 ARG A O 1
ATOM 749 N N . ALA A 1 92 ? 16.985 -4.245 -31.971 1.00 78.00 92 ALA A N 1
ATOM 750 C CA . ALA A 1 92 ? 18.175 -3.572 -32.490 1.00 78.00 92 ALA A CA 1
ATOM 751 C C . ALA A 1 92 ? 19.368 -4.540 -32.617 1.00 78.00 92 ALA A C 1
ATOM 753 O O . ALA A 1 92 ? 19.953 -4.643 -33.698 1.00 78.00 92 ALA A O 1
ATOM 754 N N . HIS A 1 93 ? 19.664 -5.327 -31.577 1.00 74.44 93 HIS A N 1
ATOM 755 C CA . HIS A 1 93 ? 20.733 -6.336 -31.622 1.00 74.44 93 HIS A CA 1
ATOM 756 C C . HIS A 1 93 ? 20.469 -7.454 -32.643 1.00 74.44 93 HIS A C 1
ATOM 758 O O . HIS A 1 93 ? 21.384 -7.895 -33.337 1.00 74.44 93 HIS A O 1
ATOM 764 N N . SER A 1 94 ? 19.212 -7.874 -32.810 1.00 69.31 94 SER A N 1
ATOM 765 C CA . SER A 1 94 ? 18.845 -8.857 -33.840 1.00 69.31 94 SER A CA 1
ATOM 766 C C . SER A 1 94 ? 19.117 -8.319 -35.251 1.00 69.31 94 SER A C 1
ATOM 768 O O . SER A 1 94 ? 19.645 -9.032 -36.101 1.00 69.31 94 SER A O 1
ATOM 770 N N . THR A 1 95 ? 18.837 -7.034 -35.502 1.00 60.31 95 THR A N 1
ATOM 771 C CA . THR A 1 95 ? 19.141 -6.401 -36.796 1.00 60.31 95 THR A CA 1
ATOM 772 C C . THR A 1 95 ? 20.634 -6.140 -37.022 1.00 60.31 95 THR A C 1
ATOM 774 O O . THR A 1 95 ? 21.069 -6.139 -38.174 1.00 60.31 95 THR A O 1
ATOM 777 N N . SER A 1 96 ? 21.443 -5.958 -35.967 1.00 58.34 96 SER A N 1
ATOM 778 C CA . SER A 1 96 ? 22.900 -5.809 -36.113 1.00 58.34 96 SER A CA 1
ATOM 779 C C . SER A 1 96 ? 23.592 -7.136 -36.437 1.00 58.34 96 SER A C 1
ATOM 781 O O . SER A 1 96 ? 24.501 -7.145 -37.263 1.00 58.34 96 SER A O 1
ATOM 783 N N . ASN A 1 97 ? 23.124 -8.262 -35.881 1.00 49.66 97 ASN A N 1
ATOM 784 C CA . ASN A 1 97 ? 23.642 -9.601 -36.216 1.00 49.66 97 ASN A CA 1
ATOM 785 C C . ASN A 1 97 ? 23.383 -10.006 -37.678 1.00 49.66 97 ASN A C 1
ATOM 787 O O . ASN A 1 97 ? 24.165 -10.744 -38.277 1.00 49.66 97 ASN A O 1
ATOM 791 N N . ILE A 1 98 ? 22.305 -9.498 -38.282 1.00 50.94 98 ILE A N 1
ATOM 792 C CA . ILE A 1 98 ? 22.015 -9.716 -39.708 1.00 50.94 98 ILE A CA 1
ATOM 793 C C . ILE A 1 98 ? 22.960 -8.885 -40.595 1.00 50.94 98 ILE A C 1
ATOM 795 O O . ILE A 1 98 ? 23.287 -9.297 -41.703 1.00 50.94 98 ILE A O 1
ATOM 799 N N . LYS A 1 99 ? 23.447 -7.732 -40.115 1.00 48.16 99 LYS A N 1
ATOM 800 C CA . LYS A 1 99 ? 24.363 -6.865 -40.878 1.00 48.16 99 LYS A CA 1
ATOM 801 C C . LYS A 1 99 ? 25.844 -7.242 -40.751 1.00 48.16 99 LYS A C 1
ATOM 803 O O . LYS A 1 99 ? 26.605 -6.861 -41.632 1.00 48.16 99 LYS A O 1
ATOM 808 N N . SER A 1 100 ? 26.261 -7.982 -39.717 1.00 45.75 100 SER A N 1
ATOM 809 C CA . SER A 1 100 ? 27.643 -8.492 -39.600 1.00 45.75 100 SER A CA 1
ATOM 810 C C . SER A 1 100 ? 27.861 -9.862 -40.255 1.00 45.75 100 SER A C 1
ATOM 812 O O . SER A 1 100 ? 29.002 -10.278 -40.431 1.00 45.75 100 SER A O 1
ATOM 814 N N . SER A 1 101 ? 26.789 -10.553 -40.659 1.00 43.62 101 SER A N 1
ATOM 815 C CA . SER A 1 101 ? 26.841 -11.840 -41.362 1.00 43.62 101 SER A CA 1
ATOM 816 C C . SER A 1 101 ? 26.504 -11.700 -42.850 1.00 43.62 101 SER A C 1
ATOM 818 O O . SER A 1 101 ? 25.739 -12.470 -43.425 1.00 43.62 101 SER A O 1
ATOM 820 N N . THR A 1 102 ? 27.127 -10.743 -43.537 1.00 43.97 102 THR A N 1
ATOM 821 C CA . THR A 1 102 ? 27.227 -10.769 -45.003 1.00 43.97 102 THR A CA 1
ATOM 822 C C . THR A 1 102 ? 28.227 -11.843 -45.451 1.00 43.97 102 THR A C 1
ATOM 824 O O . THR A 1 102 ? 29.269 -11.566 -46.034 1.00 43.97 102 THR A O 1
ATOM 827 N N . LYS A 1 103 ? 27.868 -13.112 -45.236 1.00 41.47 103 LYS A N 1
ATOM 828 C CA . LYS A 1 103 ? 28.149 -14.169 -46.210 1.00 41.47 103 LYS A CA 1
ATOM 829 C C . LYS A 1 103 ? 26.808 -14.796 -46.573 1.00 41.47 103 LYS A C 1
ATOM 831 O O . LYS A 1 103 ? 26.209 -15.557 -45.825 1.00 41.47 103 LYS A O 1
ATOM 836 N N . THR A 1 104 ? 26.320 -14.316 -47.706 1.00 47.97 104 THR A N 1
ATOM 837 C CA . THR A 1 104 ? 25.045 -14.552 -48.372 1.00 47.97 104 THR A CA 1
ATOM 838 C C . THR A 1 104 ? 24.536 -15.989 -48.261 1.00 47.97 104 THR A C 1
ATOM 840 O O . THR A 1 104 ? 25.172 -16.898 -48.772 1.00 47.97 104 THR A O 1
ATOM 843 N N . ASN A 1 105 ? 23.335 -16.159 -47.706 1.00 38.97 105 ASN A N 1
ATOM 844 C CA . ASN A 1 105 ? 22.339 -17.113 -48.195 1.00 38.97 105 ASN A CA 1
ATOM 845 C C . ASN A 1 105 ? 20.951 -16.543 -47.883 1.00 38.97 105 ASN A C 1
ATOM 847 O O . ASN A 1 105 ? 20.464 -16.588 -46.756 1.00 38.97 105 ASN A O 1
ATOM 851 N N . ARG A 1 106 ? 20.338 -15.922 -48.897 1.00 41.31 106 ARG A N 1
ATOM 852 C CA . ARG A 1 106 ? 18.959 -15.422 -48.848 1.00 41.31 106 ARG A CA 1
ATOM 853 C C . ARG A 1 106 ? 18.012 -16.620 -48.761 1.00 41.31 106 ARG A C 1
ATOM 855 O O . ARG A 1 106 ? 17.656 -17.190 -49.786 1.00 41.31 106 ARG A O 1
ATOM 862 N N . ILE A 1 107 ? 17.575 -16.982 -47.559 1.00 46.19 107 ILE A N 1
ATOM 863 C CA . ILE A 1 107 ? 16.390 -17.830 -47.401 1.00 46.19 107 ILE A CA 1
ATOM 864 C C . ILE A 1 107 ? 15.177 -16.911 -47.563 1.00 46.19 107 ILE A C 1
ATOM 866 O O . ILE A 1 107 ? 14.833 -16.138 -46.672 1.00 46.19 107 ILE A O 1
ATOM 870 N N . LEU A 1 108 ? 14.584 -16.939 -48.758 1.00 38.22 108 LEU A N 1
ATOM 871 C CA . LEU A 1 108 ? 13.299 -16.308 -49.042 1.00 38.22 108 LEU A CA 1
ATOM 872 C C . LEU A 1 108 ? 12.201 -17.197 -48.441 1.00 38.22 108 LEU A C 1
ATOM 874 O O . LEU A 1 108 ? 11.843 -18.221 -49.021 1.00 38.22 108 LEU A O 1
ATOM 878 N N . THR A 1 109 ? 11.652 -16.828 -47.287 1.00 45.00 109 THR A N 1
ATOM 879 C CA . THR A 1 109 ? 10.464 -17.499 -46.744 1.00 45.00 109 THR A CA 1
ATOM 880 C C . THR A 1 109 ? 9.245 -17.046 -47.552 1.00 45.00 109 THR A C 1
ATOM 882 O O . THR A 1 109 ? 8.677 -15.983 -47.305 1.00 45.00 109 THR A O 1
ATOM 885 N N . ARG A 1 110 ? 8.869 -17.812 -48.584 1.00 45.06 110 ARG A N 1
ATOM 886 C CA . ARG A 1 110 ? 7.601 -17.612 -49.302 1.00 45.06 110 ARG A CA 1
ATOM 887 C C . ARG A 1 110 ? 6.458 -18.143 -48.436 1.00 45.06 110 ARG A C 1
ATOM 889 O O . ARG A 1 110 ? 6.377 -19.338 -48.174 1.00 45.06 110 ARG A O 1
ATOM 896 N N . HIS A 1 111 ? 5.592 -17.240 -47.991 1.00 43.81 111 HIS A N 1
ATOM 897 C CA . HIS A 1 111 ? 4.323 -17.573 -47.356 1.00 43.81 111 HIS A CA 1
ATOM 898 C C . HIS A 1 111 ? 3.343 -18.161 -48.390 1.00 43.81 111 HIS A C 1
ATOM 900 O O . HIS A 1 111 ? 3.130 -17.549 -49.429 1.00 43.81 111 HIS A O 1
ATOM 906 N N . ASN A 1 112 ? 2.767 -19.321 -48.045 1.00 39.59 112 ASN A N 1
ATOM 907 C CA . ASN A 1 112 ? 1.490 -19.927 -48.460 1.00 39.59 112 ASN A CA 1
ATOM 908 C C . ASN A 1 112 ? 1.061 -19.920 -49.940 1.00 39.59 112 ASN A C 1
ATOM 910 O O . ASN A 1 112 ? 0.812 -18.868 -50.518 1.00 39.59 112 ASN A O 1
ATOM 914 N N . THR A 1 113 ? 0.766 -21.115 -50.476 1.00 35.66 113 THR A N 1
ATOM 915 C CA . THR A 1 113 ? -0.591 -21.558 -50.889 1.00 35.66 113 THR A CA 1
ATOM 916 C C . THR A 1 113 ? -0.514 -23.026 -51.345 1.00 35.66 113 THR A C 1
ATOM 918 O O . THR A 1 113 ? 0.189 -23.329 -52.304 1.00 35.66 113 THR A O 1
ATOM 921 N N . ILE A 1 114 ? -1.220 -23.942 -50.671 1.00 38.84 114 ILE A N 1
ATOM 922 C CA . ILE A 1 114 ? -1.518 -25.280 -51.210 1.00 38.84 114 ILE A CA 1
ATOM 923 C C . ILE A 1 114 ? -2.806 -25.124 -52.017 1.00 38.84 114 ILE A C 1
ATOM 925 O O . ILE A 1 114 ? -3.863 -24.884 -51.438 1.00 38.84 114 ILE A O 1
ATOM 929 N N . GLN A 1 115 ? -2.713 -25.229 -53.339 1.00 34.28 115 GLN A N 1
ATOM 930 C CA . GLN A 1 115 ? -3.873 -25.470 -54.192 1.00 34.28 115 GLN A CA 1
ATOM 931 C C . GLN A 1 115 ? -3.959 -26.981 -54.403 1.00 34.28 115 GLN A C 1
ATOM 933 O O . GLN A 1 115 ? -3.072 -27.579 -55.008 1.00 34.28 115 GLN A O 1
ATOM 938 N N . ILE A 1 116 ? -4.987 -27.602 -53.827 1.00 41.38 116 ILE A N 1
ATOM 939 C CA . ILE A 1 116 ? -5.389 -28.966 -54.169 1.00 41.38 116 ILE A CA 1
ATOM 940 C C . ILE A 1 116 ? -6.296 -28.821 -55.389 1.00 41.38 116 ILE A C 1
ATOM 942 O O . ILE A 1 116 ? -7.463 -28.465 -55.242 1.00 41.38 116 ILE A O 1
ATOM 946 N N . GLU A 1 117 ? -5.762 -29.048 -56.586 1.00 32.41 117 GLU A N 1
ATOM 947 C CA . GLU A 1 117 ? -6.593 -29.213 -57.778 1.00 32.41 117 GLU A CA 1
ATOM 948 C C . GLU A 1 117 ? -7.000 -30.686 -57.887 1.00 32.41 117 GLU A C 1
ATOM 950 O O . GLU A 1 117 ? -6.180 -31.578 -58.107 1.00 32.41 117 GLU A O 1
ATOM 955 N N . ASN A 1 118 ? -8.290 -30.934 -57.664 1.00 36.72 118 ASN A N 1
ATOM 956 C CA . ASN A 1 118 ? -8.935 -32.204 -57.957 1.00 36.72 118 ASN A CA 1
ATOM 957 C C . ASN A 1 118 ? -9.074 -32.354 -59.479 1.00 36.72 118 ASN A C 1
ATOM 959 O O . ASN A 1 118 ? -9.585 -31.462 -60.152 1.00 36.72 118 ASN A O 1
ATOM 963 N N . ASN A 1 119 ? -8.651 -33.507 -59.995 1.00 40.22 119 ASN A N 1
ATOM 964 C CA . ASN A 1 119 ? -8.819 -33.931 -61.386 1.00 40.22 119 ASN A CA 1
ATOM 965 C C . ASN A 1 119 ? -10.313 -33.985 -61.781 1.00 40.22 119 ASN A C 1
ATOM 967 O O . ASN A 1 119 ? -11.131 -34.437 -60.972 1.00 40.22 119 ASN A O 1
ATOM 971 N N . PRO A 1 120 ? -10.669 -33.628 -63.028 1.00 42.00 120 PRO A N 1
ATOM 972 C CA . PRO A 1 120 ? -11.390 -34.608 -63.840 1.00 42.00 120 PRO A CA 1
ATOM 973 C C . PRO A 1 120 ? -11.001 -34.611 -65.336 1.00 42.00 120 PRO A C 1
ATOM 975 O O . PRO A 1 120 ? -11.029 -33.599 -66.024 1.00 42.00 120 PRO A O 1
ATOM 978 N N . THR A 1 121 ? -10.702 -35.818 -65.820 1.00 41.81 121 THR A N 1
ATOM 979 C CA . THR A 1 121 ? -11.132 -36.451 -67.084 1.00 41.81 121 THR A CA 1
ATOM 980 C C . THR A 1 121 ? -11.510 -35.574 -68.299 1.00 41.81 121 THR A C 1
ATOM 982 O O . THR A 1 121 ? -12.563 -34.947 -68.297 1.00 41.81 121 THR A O 1
ATOM 985 N N . SER A 1 122 ? -10.765 -35.695 -69.411 1.00 38.09 122 SER A N 1
ATOM 986 C CA . SER A 1 122 ? -11.273 -35.723 -70.813 1.00 38.09 122 SER A CA 1
ATOM 987 C C . SER A 1 122 ? -10.115 -36.160 -71.746 1.00 38.09 122 SER A C 1
ATOM 989 O O . SER A 1 122 ? -9.011 -35.649 -71.603 1.00 38.09 122 SER A O 1
ATOM 991 N N . THR A 1 123 ? -10.137 -37.333 -72.398 1.00 42.59 123 THR A N 1
ATOM 992 C CA . THR A 1 123 ? -10.721 -37.715 -73.713 1.00 42.59 123 THR A CA 1
ATOM 993 C C . THR A 1 123 ? -10.162 -36.993 -74.953 1.00 42.59 123 THR A C 1
ATOM 995 O O . THR A 1 123 ? -10.438 -35.813 -75.123 1.00 42.59 123 THR A O 1
ATOM 998 N N . GLY A 1 124 ? -9.542 -37.779 -75.859 1.00 37.69 124 GLY A N 1
ATOM 999 C CA . GLY A 1 124 ? -9.320 -37.508 -77.302 1.00 37.69 124 GLY A CA 1
ATOM 1000 C C . GLY A 1 124 ? -8.192 -36.519 -77.630 1.00 37.69 124 GLY A C 1
ATOM 1001 O O . GLY A 1 124 ? -7.918 -35.636 -76.836 1.00 37.69 124 GLY A O 1
ATOM 1002 N N . MET A 1 125 ? -7.502 -36.530 -78.772 1.00 41.59 125 MET A N 1
ATOM 1003 C CA . MET A 1 125 ? -7.362 -37.411 -79.940 1.00 41.59 125 MET A CA 1
ATOM 1004 C C . MET A 1 125 ? -6.202 -36.785 -80.763 1.00 41.59 125 MET A C 1
ATOM 1006 O O . MET A 1 125 ? -6.084 -35.565 -80.806 1.00 41.59 125 MET A O 1
ATOM 1010 N N . ASP A 1 126 ? -5.383 -37.636 -81.378 1.00 37.25 126 ASP A N 1
ATOM 1011 C CA . ASP A 1 126 ? -4.716 -37.494 -82.686 1.00 37.25 126 ASP A CA 1
ATOM 1012 C C . ASP A 1 126 ? -3.719 -36.349 -82.980 1.00 37.25 126 ASP A C 1
ATOM 1014 O O . ASP A 1 126 ? -4.075 -35.178 -83.112 1.00 37.25 126 ASP A O 1
ATOM 1018 N N . SER A 1 127 ? -2.473 -36.738 -83.284 1.00 39.19 127 SER A N 1
ATOM 1019 C CA . SER A 1 127 ? -1.823 -36.562 -84.604 1.00 39.19 127 SER A CA 1
ATOM 1020 C C . SER A 1 127 ? -0.595 -37.464 -84.719 1.00 39.19 127 SER A C 1
ATOM 1022 O O . SER A 1 127 ? 0.176 -37.525 -83.736 1.00 39.19 127 SER A O 1
#

Organism: NCBI:txid433720

Foldseek 3Di:
DDDDDCLQVQLVVLQVVLVVCVVVLVLVSSLVSLVSSLVSLVVVCVPPVDPVSVVVSVVSNVVSVVSNVVSVVSVVVVVVVVVVVVVVVVVVVVVVVVVVPPPDDDPDPDDDDDDDDDDDDDDDDDD